Protein AF-A0ABD5SRU0-F1 (afdb_monomer_lite)

Organism: NCBI:txid1930624

pLDDT: mean 74.82, std 13.35, range [38.5, 92.94]

Radius of gyration: 19.27 Å; chains: 1; bounding box: 54×30×49 Å

Sequence (84 aa):
SIPHVRDRPILRHTVAPIGAFVTQTRRWVLPSDDLAFTVEREESDVTLVVDGRAVGTVSVDSRVAVSLAGTLSTLIVPDDRFGG

Secondary structure (DSSP, 8-state):
-------PPPPEEEE--SS-SSS--PPEEEESS-EEE----SSSPEEEEETTEEEEEE-TTPPEEE--------PPPP------

Structure (mmCIF, N/CA/C/O backbone):
data_AF-A0ABD5SRU0-F1
#
_entry.id   AF-A0ABD5SRU0-F1
#
loop_
_atom_site.group_PDB
_atom_site.id
_atom_site.type_symbol
_atom_site.label_atom_id
_atom_site.label_alt_id
_atom_site.label_comp_id
_atom_site.label_asym_id
_atom_site.label_entity_id
_atom_site.label_seq_id
_atom_site.pdbx_PDB_ins_code
_atom_site.Cartn_x
_atom_site.Cartn_y
_atom_site.Cartn_z
_atom_site.occupancy
_atom_site.B_iso_or_equiv
_atom_site.auth_seq_id
_atom_site.auth_comp_id
_atom_site.auth_asym_id
_atom_site.auth_atom_id
_atom_site.pdbx_PDB_model_num
ATOM 1 N N . SER A 1 1 ? 41.176 -7.346 -19.934 1.00 38.50 1 SER A N 1
ATOM 2 C CA . SER A 1 1 ? 39.886 -7.805 -19.388 1.00 38.50 1 SER A CA 1
ATOM 3 C C . SER A 1 1 ? 39.310 -6.754 -18.472 1.00 38.50 1 SER A C 1
ATOM 5 O O . SER A 1 1 ? 39.900 -6.483 -17.437 1.00 38.50 1 SER A O 1
ATOM 7 N N . ILE A 1 2 ? 38.201 -6.139 -18.877 1.00 42.94 2 ILE A N 1
ATOM 8 C CA . ILE A 1 2 ? 37.414 -5.215 -18.052 1.00 42.94 2 ILE A CA 1
ATOM 9 C C . ILE A 1 2 ? 36.383 -6.079 -17.311 1.00 42.94 2 ILE A C 1
ATOM 11 O O . ILE A 1 2 ? 35.722 -6.885 -17.971 1.00 42.94 2 ILE A O 1
ATOM 15 N N . PRO A 1 3 ? 36.253 -5.999 -15.977 1.00 42.09 3 PRO A N 1
ATOM 16 C CA . PRO A 1 3 ? 35.265 -6.796 -15.270 1.00 42.09 3 PRO A CA 1
ATOM 17 C C . PRO A 1 3 ? 33.866 -6.272 -15.604 1.00 42.09 3 PRO A C 1
ATOM 19 O O . PRO A 1 3 ? 33.557 -5.101 -15.399 1.00 42.09 3 PRO A O 1
ATOM 22 N N . HIS A 1 4 ? 33.024 -7.159 -16.132 1.00 52.25 4 HIS A N 1
ATOM 23 C CA . HIS A 1 4 ? 31.597 -6.935 -16.313 1.00 52.25 4 HIS A CA 1
ATOM 24 C C . HIS A 1 4 ? 30.958 -6.853 -14.920 1.00 52.25 4 HIS A C 1
ATOM 26 O O . HIS A 1 4 ? 30.593 -7.874 -14.331 1.00 52.25 4 HIS A O 1
ATOM 32 N N . VAL A 1 5 ? 30.889 -5.644 -14.353 1.00 55.78 5 VAL A N 1
ATOM 33 C CA . VAL A 1 5 ? 30.007 -5.358 -13.220 1.00 55.78 5 VAL A CA 1
ATOM 34 C C . VAL A 1 5 ? 28.610 -5.702 -13.711 1.00 55.78 5 VAL A C 1
ATOM 36 O O . VAL A 1 5 ? 28.070 -5.042 -14.592 1.00 55.78 5 VAL A O 1
ATOM 39 N N . ARG A 1 6 ? 28.057 -6.810 -13.213 1.00 50.97 6 ARG A N 1
ATOM 40 C CA . ARG A 1 6 ? 26.652 -7.136 -13.432 1.00 50.97 6 ARG A CA 1
ATOM 41 C C . ARG A 1 6 ? 25.859 -6.032 -12.752 1.00 50.97 6 ARG A C 1
ATOM 43 O O . ARG A 1 6 ? 25.737 -6.046 -11.529 1.00 50.97 6 ARG A O 1
ATOM 50 N N . ASP A 1 7 ? 25.369 -5.093 -13.547 1.00 60.88 7 ASP A N 1
ATOM 51 C CA . ASP A 1 7 ? 24.496 -4.008 -13.120 1.00 60.88 7 ASP A CA 1
ATOM 52 C C . ASP A 1 7 ? 23.141 -4.627 -12.742 1.00 60.88 7 ASP A C 1
ATOM 54 O O . ASP A 1 7 ? 22.191 -4.680 -13.525 1.00 60.88 7 ASP A O 1
ATOM 58 N N . ARG A 1 8 ? 23.082 -5.282 -11.575 1.00 61.09 8 ARG A N 1
ATOM 59 C CA . ARG A 1 8 ? 21.823 -5.824 -11.070 1.00 61.09 8 ARG A CA 1
ATOM 60 C C . ARG A 1 8 ? 21.004 -4.632 -10.586 1.00 61.09 8 ARG A C 1
ATOM 62 O O . ARG A 1 8 ? 21.499 -3.889 -9.738 1.00 61.09 8 ARG A O 1
ATOM 69 N N . PRO A 1 9 ? 19.769 -4.456 -11.076 1.00 65.88 9 PRO A N 1
ATOM 70 C CA . PRO A 1 9 ? 18.933 -3.351 -10.639 1.00 65.88 9 PRO A CA 1
ATOM 71 C C . PRO A 1 9 ? 18.739 -3.424 -9.122 1.00 65.88 9 PRO A C 1
ATOM 73 O O . PRO A 1 9 ? 18.337 -4.458 -8.581 1.00 65.88 9 PRO A O 1
ATOM 76 N N . ILE A 1 10 ? 19.052 -2.328 -8.430 1.00 70.88 10 ILE A N 1
ATOM 77 C CA . ILE A 1 10 ? 18.779 -2.190 -7.000 1.00 70.88 10 ILE A CA 1
ATOM 78 C C . ILE A 1 10 ? 17.312 -1.814 -6.806 1.00 70.88 10 ILE A C 1
ATOM 80 O O . ILE A 1 10 ? 16.851 -0.766 -7.247 1.00 70.88 10 ILE A O 1
ATOM 84 N N . LEU A 1 11 ? 16.568 -2.683 -6.131 1.00 76.38 11 LEU A N 1
ATOM 85 C CA . LEU A 1 11 ? 15.157 -2.458 -5.839 1.00 76.38 11 LEU A CA 1
ATOM 86 C C . LEU A 1 11 ? 15.017 -1.635 -4.557 1.00 76.38 11 LEU A C 1
ATOM 88 O O . LEU A 1 11 ? 15.713 -1.879 -3.566 1.00 76.38 11 LEU A O 1
ATOM 92 N N . ARG A 1 12 ? 14.155 -0.619 -4.589 1.00 78.31 12 ARG A N 1
ATOM 93 C CA . ARG A 1 12 ? 13.897 0.303 -3.477 1.00 78.31 12 ARG A CA 1
ATOM 94 C C . ARG A 1 12 ? 12.436 0.720 -3.484 1.00 78.31 12 ARG A C 1
ATOM 96 O O . A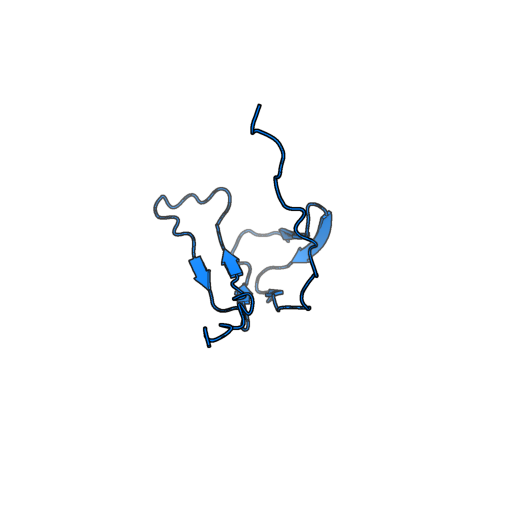RG A 1 12 ? 11.868 0.941 -4.551 1.00 78.31 12 ARG A O 1
ATOM 103 N N . HIS A 1 13 ? 11.869 0.906 -2.298 1.00 78.81 13 HIS A N 1
ATOM 104 C CA . HIS A 1 13 ? 10.557 1.521 -2.142 1.00 78.81 13 HIS A CA 1
ATOM 105 C C . HIS A 1 13 ? 10.710 2.996 -1.801 1.00 78.81 13 HIS A C 1
ATOM 107 O O . HIS A 1 13 ? 11.629 3.398 -1.087 1.00 78.81 13 HIS A O 1
ATOM 113 N N . THR A 1 14 ? 9.800 3.810 -2.319 1.00 84.06 14 THR A N 1
ATOM 114 C CA . THR A 1 14 ? 9.722 5.230 -2.001 1.00 84.06 14 THR A CA 1
ATOM 115 C C . THR A 1 14 ? 8.366 5.528 -1.399 1.00 84.06 14 THR A C 1
ATOM 117 O O . THR A 1 14 ? 7.348 5.172 -1.984 1.00 84.06 14 THR A O 1
ATOM 120 N N . VAL A 1 15 ? 8.361 6.238 -0.277 1.00 82.25 15 VAL A N 1
ATOM 121 C CA . VAL A 1 15 ? 7.135 6.661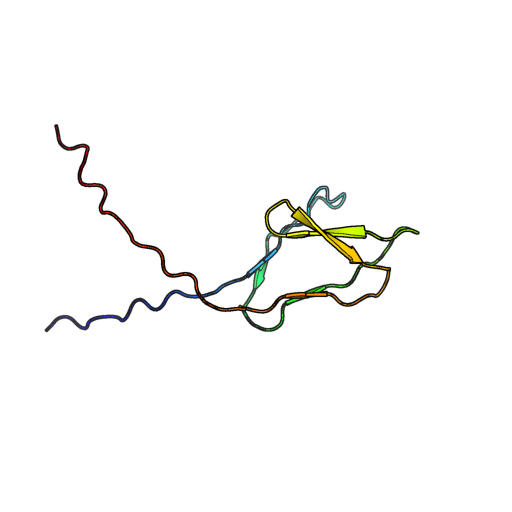 0.400 1.00 82.25 15 VAL A CA 1
ATOM 122 C C . VAL A 1 15 ? 7.121 8.180 0.497 1.00 82.25 15 VAL A C 1
ATOM 124 O O . VAL A 1 15 ? 8.112 8.798 0.901 1.00 82.25 15 VAL A O 1
ATOM 127 N N . ALA A 1 16 ? 6.001 8.779 0.100 1.00 82.25 16 ALA A N 1
ATOM 128 C CA . ALA A 1 16 ? 5.748 10.205 0.225 1.00 82.25 16 ALA A CA 1
ATOM 129 C C . ALA A 1 16 ? 4.295 10.420 0.677 1.00 82.25 16 ALA A C 1
ATOM 131 O O . ALA A 1 16 ? 3.385 9.869 0.058 1.00 82.25 16 ALA A O 1
ATOM 132 N N . PRO A 1 17 ? 4.060 11.201 1.738 1.00 77.69 17 PRO A N 1
ATOM 133 C CA . PRO A 1 17 ? 2.709 11.546 2.152 1.00 77.69 17 PRO A CA 1
ATOM 134 C C . PRO A 1 17 ? 2.082 12.560 1.184 1.00 77.69 17 PRO A C 1
ATOM 136 O O . PRO A 1 17 ? 2.758 13.462 0.685 1.00 77.69 17 PRO A O 1
ATOM 139 N N . ILE A 1 18 ? 0.777 12.430 0.946 1.00 75.88 18 ILE A N 1
ATOM 140 C CA . ILE A 1 18 ? -0.016 13.354 0.124 1.00 75.88 18 ILE A CA 1
ATOM 141 C C . ILE A 1 18 ? -0.831 14.244 1.066 1.00 75.88 18 ILE A C 1
ATOM 143 O O . ILE A 1 18 ? -1.501 13.735 1.957 1.00 75.88 18 ILE A O 1
ATOM 147 N N . GLY A 1 19 ? -0.770 15.569 0.888 1.00 64.62 19 GLY A N 1
ATOM 148 C CA . GLY A 1 19 ? -1.585 16.510 1.671 1.00 64.62 19 GLY A CA 1
ATOM 149 C C . GLY A 1 19 ? -1.254 16.562 3.168 1.00 64.62 19 GLY A C 1
ATOM 150 O O . GLY A 1 19 ? -2.135 16.813 3.982 1.00 64.62 19 GLY A O 1
ATOM 151 N N . ALA A 1 20 ? 0.000 16.306 3.553 1.00 61.59 20 ALA A N 1
ATOM 152 C CA . ALA A 1 20 ? 0.397 16.341 4.957 1.00 61.59 20 ALA A CA 1
ATOM 153 C C . ALA A 1 20 ? 0.261 17.752 5.552 1.00 61.59 20 ALA A C 1
ATOM 155 O O . ALA A 1 20 ? 0.830 18.712 5.035 1.00 61.59 20 ALA A O 1
ATOM 156 N N . PHE A 1 21 ? -0.414 17.855 6.696 1.00 62.38 21 PHE A N 1
ATOM 157 C CA . PHE A 1 21 ? -0.507 19.098 7.470 1.00 62.38 21 PHE A CA 1
ATOM 158 C C . PHE A 1 21 ? 0.789 19.436 8.230 1.00 62.38 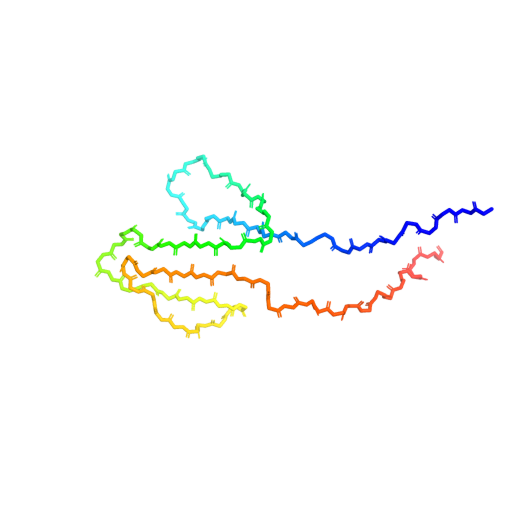21 PHE A C 1
ATOM 160 O O . PHE A 1 21 ? 0.976 20.568 8.668 1.00 62.38 21 PHE A O 1
ATOM 167 N N . VAL A 1 22 ? 1.707 18.472 8.373 1.00 60.09 22 VAL A N 1
ATOM 168 C CA . VAL A 1 22 ? 3.004 18.668 9.034 1.00 60.09 22 VAL A CA 1
ATOM 169 C C . VAL A 1 22 ? 4.053 19.046 7.986 1.00 60.09 22 VAL A C 1
ATOM 171 O O . VAL A 1 22 ? 4.337 18.282 7.067 1.00 60.09 22 VAL A O 1
ATOM 174 N N . THR A 1 23 ? 4.658 20.223 8.132 1.00 51.91 23 THR A N 1
ATOM 175 C CA . THR A 1 23 ? 5.586 20.839 7.161 1.00 51.91 23 THR A CA 1
ATOM 176 C C . THR A 1 23 ? 6.952 20.149 7.035 1.00 51.91 23 THR A C 1
ATOM 178 O O . THR A 1 23 ? 7.717 20.475 6.131 1.00 51.91 23 THR A O 1
ATOM 181 N N . GLN A 1 24 ? 7.272 19.168 7.886 1.00 53.78 24 GLN A N 1
ATOM 182 C CA . GLN A 1 24 ? 8.475 18.332 7.772 1.00 53.78 24 GLN A CA 1
ATOM 183 C C . GLN A 1 24 ? 8.161 16.986 7.106 1.00 53.78 24 GLN A C 1
ATOM 185 O O . GLN A 1 24 ? 8.261 15.922 7.716 1.00 53.78 24 GLN A O 1
ATOM 190 N N . THR A 1 25 ? 7.797 17.015 5.829 1.00 56.44 25 THR A N 1
ATOM 191 C CA . THR A 1 25 ? 7.557 15.806 5.036 1.00 56.44 25 THR A CA 1
ATOM 192 C C . THR A 1 25 ? 8.854 15.297 4.419 1.00 56.44 25 THR A C 1
ATOM 194 O O . THR A 1 25 ? 9.357 15.817 3.425 1.00 56.44 25 THR A O 1
ATOM 197 N N . ARG A 1 26 ? 9.438 14.261 5.029 1.00 63.50 26 ARG A N 1
ATOM 198 C CA . ARG A 1 26 ? 10.599 13.564 4.462 1.00 63.50 26 ARG A CA 1
ATOM 199 C C . ARG A 1 26 ? 10.117 12.478 3.499 1.00 63.50 26 ARG A C 1
ATOM 201 O O . ARG A 1 26 ? 9.284 11.657 3.861 1.00 63.50 26 ARG A O 1
ATOM 208 N N . ARG A 1 27 ? 10.666 12.461 2.281 1.00 71.38 27 ARG A N 1
ATOM 209 C CA . ARG A 1 27 ? 10.571 11.313 1.369 1.00 71.38 27 ARG A CA 1
ATOM 210 C C . ARG A 1 27 ? 11.488 10.220 1.902 1.00 71.38 27 ARG A C 1
ATOM 212 O O . ARG A 1 27 ? 12.686 10.461 2.057 1.00 71.38 27 ARG A O 1
ATOM 219 N N . TRP A 1 28 ? 10.948 9.038 2.168 1.00 77.81 28 TRP A N 1
ATOM 220 C CA . TRP A 1 28 ? 11.749 7.910 2.642 1.00 77.81 28 TRP A CA 1
ATOM 221 C C . TRP A 1 28 ? 12.061 6.961 1.489 1.00 77.81 28 TRP A C 1
ATOM 223 O O . TRP A 1 28 ? 11.163 6.579 0.739 1.00 77.81 28 TRP A O 1
ATOM 233 N N . VAL A 1 29 ? 13.338 6.590 1.360 1.00 78.19 29 VAL A N 1
ATOM 234 C CA . VAL A 1 29 ? 13.790 5.482 0.512 1.00 78.19 29 VAL A CA 1
ATOM 235 C C . VAL A 1 29 ? 14.072 4.310 1.438 1.00 78.19 29 VAL A C 1
ATOM 237 O O . VAL A 1 29 ? 14.979 4.381 2.266 1.00 78.19 29 VAL A O 1
ATOM 240 N N . LEU A 1 30 ? 13.268 3.262 1.323 1.00 78.94 30 LEU A N 1
ATOM 241 C CA . LEU A 1 30 ? 13.324 2.094 2.195 1.00 78.94 30 LEU A CA 1
ATOM 242 C C . LEU A 1 30 ? 13.890 0.890 1.426 1.00 78.94 30 LEU A C 1
ATOM 244 O O . LEU A 1 30 ? 13.764 0.830 0.192 1.00 78.94 30 LEU A O 1
ATOM 248 N N . PRO A 1 31 ? 14.525 -0.068 2.128 1.00 76.81 31 PRO A N 1
ATOM 249 C CA . PRO A 1 31 ? 14.794 -1.387 1.570 1.00 76.81 31 PRO A CA 1
ATOM 250 C C . PRO A 1 31 ? 13.525 -1.987 0.952 1.00 76.81 31 PRO A C 1
ATOM 252 O O . PRO A 1 31 ? 12.405 -1.644 1.331 1.00 76.81 31 PRO A O 1
ATOM 255 N N . SER A 1 32 ? 13.695 -2.875 -0.025 1.00 74.00 32 SER A N 1
ATOM 256 C CA . SER A 1 32 ? 12.575 -3.551 -0.691 1.00 74.00 32 SER A CA 1
ATOM 257 C C . SER A 1 32 ? 11.820 -4.532 0.213 1.00 74.00 32 SER A C 1
ATOM 259 O O . SER A 1 32 ? 10.812 -5.090 -0.210 1.00 74.00 32 SER A O 1
ATOM 261 N N . ASP A 1 33 ? 12.308 -4.755 1.429 1.00 72.06 33 ASP A N 1
ATOM 262 C CA . ASP A 1 33 ? 11.793 -5.772 2.331 1.00 72.06 33 ASP A CA 1
ATOM 263 C C . ASP A 1 33 ? 10.690 -5.179 3.226 1.00 72.06 33 ASP A C 1
ATOM 265 O O . ASP A 1 33 ? 10.870 -4.126 3.839 1.00 72.06 33 ASP A O 1
ATOM 269 N N . ASP A 1 34 ? 9.543 -5.863 3.258 1.00 67.81 34 ASP A N 1
ATOM 270 C CA . ASP A 1 34 ? 8.444 -5.736 4.224 1.00 67.81 34 ASP A CA 1
ATOM 271 C C . ASP A 1 34 ? 7.987 -4.311 4.586 1.00 67.81 34 ASP A C 1
ATOM 273 O O . ASP A 1 34 ? 7.848 -3.952 5.760 1.00 67.81 34 ASP A O 1
ATOM 277 N N . LEU A 1 35 ? 7.662 -3.497 3.574 1.00 81.75 35 LEU A N 1
ATOM 278 C CA . LEU A 1 35 ? 6.980 -2.226 3.812 1.00 81.75 35 LEU A CA 1
ATOM 279 C C . LEU A 1 35 ? 5.547 -2.497 4.287 1.00 81.75 35 LEU A C 1
ATOM 281 O O . LEU A 1 35 ? 4.730 -3.035 3.545 1.00 81.75 35 LEU A O 1
ATOM 285 N N . ALA A 1 36 ? 5.220 -2.084 5.508 1.00 81.00 36 ALA A N 1
ATOM 286 C CA . ALA A 1 36 ? 3.867 -2.162 6.042 1.00 81.00 36 ALA A CA 1
ATOM 287 C C . ALA A 1 36 ? 3.406 -0.805 6.572 1.00 81.00 36 ALA A C 1
ATOM 289 O O . ALA A 1 36 ? 4.202 -0.050 7.132 1.00 81.00 36 ALA A O 1
ATOM 290 N N . PHE A 1 37 ? 2.116 -0.521 6.424 1.00 83.31 37 PHE A N 1
ATOM 291 C CA . PHE A 1 37 ? 1.484 0.661 6.998 1.00 83.31 37 PHE A CA 1
ATOM 292 C C . PHE A 1 37 ? 0.104 0.324 7.567 1.00 83.31 37 PHE A C 1
ATOM 294 O O . PHE A 1 37 ? -0.536 -0.652 7.169 1.00 83.31 37 PHE A O 1
ATOM 301 N N . THR A 1 38 ? -0.326 1.138 8.521 1.00 81.81 38 THR A N 1
ATOM 302 C CA . THR A 1 38 ? -1.649 1.117 9.149 1.00 81.81 38 THR A CA 1
ATOM 303 C C . THR A 1 38 ? -2.302 2.480 8.964 1.00 81.81 38 THR A C 1
ATOM 305 O O . THR A 1 38 ? -1.627 3.479 8.698 1.00 81.81 38 THR A O 1
ATOM 308 N N . VAL A 1 39 ? -3.626 2.518 9.069 1.00 81.38 39 VAL A N 1
ATOM 309 C CA . VAL A 1 39 ? -4.403 3.758 9.025 1.00 81.38 39 VAL A CA 1
ATOM 310 C C . VAL A 1 39 ? -4.697 4.184 10.457 1.00 81.38 39 VAL A C 1
ATOM 312 O O . VAL A 1 39 ? -5.423 3.488 11.163 1.00 81.38 39 VAL A O 1
ATOM 315 N N . GLU A 1 40 ? -4.146 5.327 10.869 1.00 71.44 40 GLU A N 1
ATOM 316 C CA . GLU A 1 40 ? -4.443 5.962 12.156 1.00 71.44 40 GLU A CA 1
ATOM 317 C C . GLU A 1 40 ? -5.259 7.250 11.908 1.00 71.44 40 GLU A C 1
ATOM 319 O O . GLU A 1 40 ? -4.695 8.242 11.451 1.00 71.44 40 GLU A O 1
ATOM 324 N N . ARG A 1 41 ? -6.573 7.228 12.220 1.00 69.88 41 ARG A N 1
ATOM 325 C CA . ARG A 1 41 ? -7.600 8.307 12.058 1.00 69.88 41 ARG A CA 1
ATOM 326 C C . ARG A 1 41 ? -7.974 8.678 10.608 1.00 69.88 41 ARG A C 1
ATOM 328 O O . ARG A 1 41 ? -7.127 8.674 9.730 1.00 69.88 41 ARG A O 1
ATOM 335 N N . GLU A 1 42 ? -9.217 9.019 10.250 1.00 54.53 42 GLU A N 1
ATOM 336 C CA . GLU A 1 42 ? -10.423 9.559 10.921 1.00 54.53 42 GLU A CA 1
ATOM 337 C C . GLU A 1 42 ? -11.657 8.714 10.543 1.00 54.53 42 GLU A C 1
ATOM 339 O O . GLU A 1 42 ? -11.851 8.517 9.351 1.00 54.53 42 GLU A O 1
ATOM 344 N N . GLU A 1 43 ? -12.447 8.249 11.528 1.00 61.41 43 GLU A N 1
ATOM 345 C CA . GLU A 1 43 ? -13.847 7.726 11.518 1.00 61.41 43 GLU A CA 1
ATOM 346 C C . GLU A 1 43 ? -14.416 6.951 10.299 1.00 61.41 43 GLU A C 1
ATOM 348 O O . GLU A 1 43 ? -15.610 6.653 10.253 1.00 61.41 43 GLU A O 1
ATOM 353 N N . SER A 1 44 ? -13.625 6.603 9.292 1.00 68.06 44 SER A N 1
ATOM 354 C CA . SER A 1 44 ? -14.097 6.118 7.998 1.00 68.06 44 SER A CA 1
ATOM 355 C C . SER A 1 44 ? -13.014 5.327 7.276 1.00 68.06 44 SER A C 1
ATOM 357 O O . SER A 1 44 ? -11.818 5.589 7.406 1.00 68.06 44 SER A O 1
ATOM 359 N N . ASP A 1 45 ? -13.457 4.352 6.490 1.00 80.44 45 ASP A N 1
ATOM 360 C CA . ASP A 1 45 ? -12.573 3.562 5.645 1.00 80.44 45 ASP A CA 1
ATOM 361 C C . ASP A 1 45 ? -11.869 4.443 4.601 1.00 80.44 45 ASP A C 1
ATOM 363 O O . ASP A 1 45 ? -12.473 5.339 4.002 1.00 80.44 45 ASP A O 1
ATOM 367 N N . VAL A 1 46 ? -10.598 4.146 4.317 1.00 85.00 46 VAL A N 1
ATOM 368 C CA . VAL A 1 46 ? -9.835 4.817 3.252 1.00 85.00 46 VAL A CA 1
ATOM 369 C C . VAL A 1 46 ? -9.776 3.949 2.001 1.00 85.00 46 VAL A C 1
ATOM 371 O O . VAL A 1 46 ? -9.740 2.725 2.078 1.00 85.00 46 VAL A O 1
ATOM 374 N N . THR A 1 47 ? -9.745 4.564 0.818 1.00 89.38 47 THR A N 1
ATOM 375 C CA . THR A 1 47 ? -9.614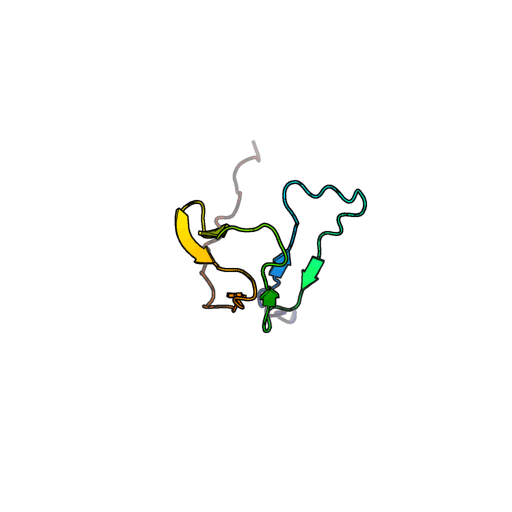 3.817 -0.445 1.00 89.38 47 THR A CA 1
ATOM 376 C C . THR A 1 47 ? -8.146 3.536 -0.755 1.00 89.38 47 THR A C 1
ATOM 378 O O . THR A 1 47 ? -7.341 4.461 -0.850 1.00 89.38 47 THR A O 1
ATOM 381 N N . LEU A 1 48 ? -7.801 2.268 -0.982 1.00 89.62 48 LEU A N 1
ATOM 382 C CA . LEU A 1 48 ? -6.508 1.866 -1.525 1.00 89.62 48 LEU A CA 1
ATOM 383 C C . LEU A 1 48 ? -6.546 1.962 -3.052 1.00 89.62 48 LEU A C 1
ATOM 385 O O . LEU A 1 48 ? -7.391 1.347 -3.708 1.00 89.62 48 LEU A O 1
ATOM 389 N N . VAL A 1 49 ? -5.610 2.720 -3.617 1.00 90.50 49 VAL A N 1
ATOM 390 C CA . VAL A 1 49 ? -5.468 2.925 -5.061 1.00 90.50 49 VAL A CA 1
ATOM 391 C C . VAL A 1 49 ? -4.091 2.435 -5.500 1.00 90.50 49 VAL A C 1
ATOM 393 O O . VAL A 1 49 ? -3.082 2.854 -4.937 1.00 90.50 49 VAL A O 1
ATOM 396 N N . VAL A 1 50 ? -4.047 1.571 -6.514 1.00 90.12 50 VAL A N 1
ATOM 397 C CA . VAL A 1 50 ? -2.816 1.047 -7.128 1.00 90.12 50 VAL A CA 1
ATOM 398 C C . VAL A 1 50 ? -2.847 1.388 -8.611 1.00 90.12 50 VAL A C 1
ATOM 400 O O . VAL A 1 50 ? -3.857 1.151 -9.272 1.00 90.12 50 VAL A O 1
ATOM 403 N N . ASP A 1 51 ? -1.779 2.000 -9.123 1.00 89.44 51 ASP A N 1
ATOM 404 C CA . ASP A 1 51 ? -1.670 2.448 -10.521 1.00 89.44 51 ASP A CA 1
ATOM 405 C C . ASP A 1 51 ? -2.878 3.281 -10.997 1.00 89.44 51 ASP A C 1
ATOM 407 O O . ASP A 1 51 ? -3.366 3.153 -12.118 1.00 89.44 51 ASP A O 1
ATOM 411 N N . GLY A 1 52 ? -3.404 4.130 -10.106 1.00 89.69 52 GLY A N 1
ATOM 412 C CA . GLY A 1 52 ? -4.565 4.986 -10.377 1.00 89.69 52 GLY A CA 1
ATOM 413 C C . GLY A 1 52 ? -5.923 4.277 -10.317 1.00 89.69 52 GLY A C 1
ATOM 414 O O . GLY A 1 52 ? -6.951 4.922 -10.514 1.00 89.69 52 GLY A O 1
ATOM 415 N N . ARG A 1 53 ? -5.963 2.978 -10.005 1.00 91.06 53 ARG A N 1
ATOM 416 C CA . ARG A 1 53 ? -7.198 2.198 -9.875 1.00 91.06 53 ARG A CA 1
ATOM 417 C C . ARG A 1 53 ? -7.514 1.886 -8.416 1.00 91.06 53 ARG A C 1
ATOM 419 O O . ARG A 1 53 ? -6.670 1.361 -7.697 1.00 91.06 53 ARG A O 1
ATOM 426 N N . ALA A 1 54 ? -8.747 2.154 -7.988 1.00 91.50 54 ALA A N 1
ATOM 427 C CA . ALA A 1 54 ? -9.231 1.714 -6.681 1.00 91.50 54 ALA A CA 1
ATOM 428 C C . ALA A 1 54 ? -9.279 0.178 -6.625 1.00 91.50 54 ALA A C 1
ATOM 430 O O . ALA A 1 54 ? -9.911 -0.457 -7.474 1.00 91.50 54 ALA A O 1
ATOM 431 N N . VAL A 1 55 ? -8.597 -0.404 -5.640 1.00 92.94 55 VAL A N 1
ATOM 432 C CA . VAL A 1 55 ? -8.509 -1.861 -5.447 1.00 92.94 55 VAL A CA 1
ATOM 433 C C . VAL A 1 55 ? -9.264 -2.344 -4.209 1.00 92.94 55 VAL A C 1
ATOM 435 O O . VAL A 1 55 ? -9.571 -3.528 -4.121 1.00 92.94 55 VAL A O 1
ATOM 438 N N . GLY A 1 56 ? -9.604 -1.448 -3.279 1.00 90.56 56 GLY A N 1
ATOM 439 C CA . GLY A 1 56 ? -10.409 -1.783 -2.106 1.00 90.56 56 GLY A CA 1
ATOM 440 C C . GLY A 1 56 ? -10.454 -0.668 -1.068 1.00 90.56 56 GLY A C 1
ATOM 441 O O . GLY A 1 56 ? -9.898 0.412 -1.276 1.00 90.56 56 GLY A O 1
ATOM 442 N N . THR A 1 57 ? -11.112 -0.951 0.052 1.00 89.00 57 THR A N 1
ATOM 443 C CA . THR A 1 57 ? -11.122 -0.105 1.247 1.00 89.00 57 THR A CA 1
ATOM 444 C C . THR A 1 57 ? -10.238 -0.704 2.340 1.00 89.00 57 THR A C 1
ATOM 446 O O . THR A 1 57 ? -10.086 -1.922 2.437 1.00 89.00 57 THR A O 1
ATOM 449 N N . VAL A 1 58 ? -9.618 0.156 3.143 1.00 88.12 58 VAL A N 1
ATOM 450 C CA . VAL A 1 58 ? -8.775 -0.206 4.285 1.00 88.12 58 VAL A CA 1
ATOM 451 C C . VAL A 1 58 ? -9.380 0.448 5.517 1.00 88.12 58 VAL A C 1
ATOM 453 O O . VAL A 1 58 ? -9.464 1.674 5.595 1.00 88.12 58 VAL A O 1
ATOM 456 N N . SER A 1 59 ? -9.817 -0.378 6.461 1.00 86.19 59 SER A N 1
ATOM 457 C CA . SER A 1 59 ? -10.348 0.092 7.737 1.00 86.19 59 SER A CA 1
ATOM 458 C C . SER A 1 59 ? -9.232 0.526 8.685 1.00 86.19 59 SER A C 1
ATOM 460 O O . SER A 1 59 ? -8.062 0.174 8.506 1.00 86.19 59 SER A O 1
ATOM 462 N N . VAL A 1 60 ? -9.609 1.279 9.717 1.00 84.75 60 VAL A N 1
ATOM 463 C CA . VAL A 1 60 ? -8.711 1.680 10.810 1.00 84.75 60 VAL A CA 1
ATOM 464 C C . VAL A 1 60 ? -8.015 0.450 11.400 1.00 84.75 60 VAL A C 1
ATOM 466 O O . VAL A 1 60 ? -8.607 -0.627 11.480 1.00 84.75 60 VAL A O 1
ATOM 469 N N . ASP A 1 61 ? -6.735 0.603 11.741 1.00 82.44 61 ASP A N 1
ATOM 470 C CA . ASP A 1 61 ? -5.847 -0.449 12.267 1.00 82.44 61 ASP A CA 1
ATOM 471 C C . ASP A 1 61 ? -5.585 -1.641 11.327 1.00 82.44 61 ASP A C 1
ATOM 473 O O . ASP A 1 61 ? -4.753 -2.503 11.629 1.00 82.44 61 ASP A O 1
ATOM 477 N N . SER A 1 62 ? -6.219 -1.691 10.150 1.00 84.75 62 SER A N 1
ATOM 478 C CA . SER A 1 62 ? -5.935 -2.724 9.161 1.00 84.75 62 SER A CA 1
ATOM 479 C C . SER A 1 62 ? -4.523 -2.544 8.613 1.00 84.75 62 SER A C 1
ATOM 481 O O . SER A 1 62 ? -4.140 -1.482 8.115 1.00 84.75 62 SER A O 1
ATOM 483 N N . ARG A 1 63 ? -3.739 -3.620 8.683 1.00 85.75 63 ARG A N 1
ATOM 484 C CA . ARG A 1 63 ? -2.366 -3.640 8.188 1.00 85.75 63 ARG A CA 1
ATOM 485 C C . ARG A 1 63 ? -2.355 -3.890 6.687 1.00 85.75 63 ARG A C 1
ATOM 487 O O . ARG A 1 63 ? -2.814 -4.932 6.225 1.00 85.75 63 ARG A O 1
ATOM 494 N N . VAL A 1 64 ? -1.749 -2.976 5.941 1.00 87.44 64 VAL A N 1
ATOM 495 C CA . VAL A 1 64 ? -1.458 -3.155 4.517 1.00 87.44 64 VAL A CA 1
ATOM 496 C C . VAL A 1 64 ? 0.024 -3.467 4.361 1.00 87.44 64 VAL A C 1
ATOM 498 O O . VAL A 1 64 ? 0.874 -2.722 4.847 1.00 87.44 64 VAL A O 1
ATOM 501 N N . ALA A 1 65 ? 0.331 -4.581 3.699 1.00 88.38 65 ALA A N 1
ATOM 502 C CA . ALA A 1 65 ? 1.693 -4.991 3.381 1.00 88.38 65 ALA A CA 1
ATOM 503 C C . ALA A 1 65 ? 1.979 -4.767 1.892 1.00 88.38 65 ALA A C 1
ATOM 505 O O . ALA A 1 65 ? 1.170 -5.122 1.034 1.00 88.38 65 ALA A O 1
ATOM 506 N N . VAL A 1 66 ? 3.143 -4.199 1.597 1.00 85.88 66 VAL A N 1
ATOM 507 C CA . VAL A 1 66 ? 3.668 -3.982 0.252 1.00 85.88 66 VAL A CA 1
ATOM 508 C C . VAL A 1 66 ? 4.963 -4.769 0.134 1.00 85.88 66 VAL A C 1
ATOM 510 O O . VAL A 1 66 ? 5.934 -4.517 0.849 1.00 85.88 66 VAL A O 1
ATOM 513 N N . SER A 1 67 ? 4.968 -5.725 -0.784 1.00 83.50 67 SER A N 1
ATOM 514 C CA . SER A 1 67 ? 6.121 -6.561 -1.083 1.00 83.50 67 SER A CA 1
ATOM 515 C C . SER A 1 67 ? 6.433 -6.525 -2.571 1.00 83.50 67 SER A C 1
ATOM 517 O O . SER A 1 67 ? 5.584 -6.224 -3.415 1.00 83.50 67 SER A O 1
ATOM 519 N N . LEU A 1 68 ? 7.682 -6.840 -2.900 1.00 84.31 68 LEU A N 1
ATOM 520 C CA . LEU A 1 68 ? 8.080 -7.006 -4.283 1.00 84.31 68 LEU A CA 1
ATOM 521 C C . LEU A 1 68 ? 7.412 -8.263 -4.863 1.00 84.31 68 LEU A C 1
ATOM 523 O O . LEU A 1 68 ? 7.774 -9.382 -4.509 1.00 84.31 68 LEU A O 1
ATOM 527 N N . ALA A 1 69 ? 6.478 -8.081 -5.795 1.00 85.00 69 ALA A N 1
ATOM 528 C CA . ALA A 1 69 ? 5.838 -9.199 -6.493 1.00 85.00 69 ALA A CA 1
ATOM 529 C C . ALA A 1 69 ? 6.747 -9.838 -7.562 1.00 85.00 69 ALA A C 1
ATOM 531 O O . ALA A 1 69 ? 6.595 -11.006 -7.910 1.00 85.00 69 ALA A O 1
ATOM 532 N N . GLY A 1 70 ? 7.692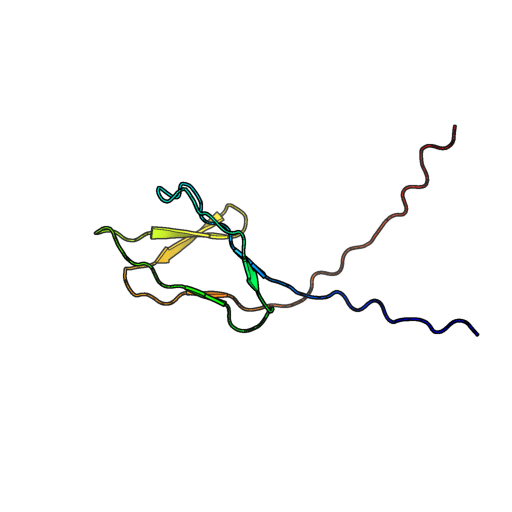 -9.066 -8.097 1.00 81.38 70 GLY A N 1
ATOM 533 C CA . GLY A 1 70 ? 8.614 -9.490 -9.142 1.00 81.38 70 GLY A CA 1
ATOM 534 C C . GLY A 1 70 ? 9.293 -8.295 -9.801 1.00 81.38 70 GLY A C 1
ATOM 535 O O . GLY A 1 70 ? 9.176 -7.159 -9.347 1.00 81.38 70 GLY A O 1
ATOM 536 N N . THR A 1 71 ? 10.007 -8.555 -10.891 1.00 81.31 71 THR A N 1
ATOM 537 C CA . THR A 1 71 ? 10.655 -7.522 -11.705 1.00 81.31 71 THR A CA 1
ATOM 538 C C . THR A 1 71 ? 10.016 -7.477 -13.082 1.00 81.31 71 THR A C 1
ATOM 540 O O . THR A 1 71 ? 9.877 -8.519 -13.723 1.00 81.31 71 THR A O 1
ATOM 543 N N . LEU A 1 72 ? 9.688 -6.281 -13.564 1.00 81.75 72 LEU A N 1
ATOM 544 C CA . LEU A 1 72 ? 9.310 -6.076 -14.957 1.00 81.75 72 LEU A CA 1
ATOM 545 C C . LEU A 1 72 ? 10.569 -5.829 -15.798 1.00 81.75 72 LEU A C 1
ATOM 547 O O . LEU A 1 72 ? 11.362 -4.944 -15.480 1.00 81.75 72 LEU A O 1
ATOM 551 N N . SER A 1 73 ? 10.759 -6.602 -16.868 1.00 81.56 73 SER A N 1
ATOM 552 C CA . SER A 1 73 ? 11.849 -6.372 -17.819 1.00 81.56 73 SER A CA 1
ATOM 553 C C . SER A 1 73 ? 11.493 -5.229 -18.763 1.00 81.56 73 SER A C 1
ATOM 555 O O . SER A 1 73 ? 10.497 -5.298 -19.480 1.00 81.56 73 SER A O 1
ATOM 557 N N . THR A 1 74 ? 12.325 -4.196 -18.789 1.00 82.12 74 THR A N 1
ATOM 558 C CA . THR A 1 74 ? 12.222 -3.087 -19.738 1.00 82.12 74 THR A CA 1
ATOM 559 C C . THR A 1 74 ? 13.294 -3.218 -20.813 1.00 82.12 74 THR A C 1
ATOM 561 O O . THR A 1 74 ? 14.454 -3.512 -20.527 1.00 82.12 74 THR A O 1
ATOM 564 N N . LEU A 1 75 ? 12.902 -3.008 -22.071 1.00 87.25 75 LEU A N 1
ATOM 565 C CA . LEU A 1 75 ? 13.846 -2.862 -23.173 1.00 87.25 75 LEU A CA 1
ATOM 566 C C . LEU A 1 75 ? 14.275 -1.394 -23.240 1.00 87.25 75 LEU A C 1
ATOM 568 O O . LEU A 1 75 ? 13.428 -0.514 -23.387 1.00 87.25 75 LEU A O 1
ATOM 572 N N . ILE A 1 76 ? 15.578 -1.136 -23.142 1.00 84.00 76 ILE A N 1
ATOM 573 C CA . ILE A 1 76 ? 16.141 0.192 -23.395 1.00 84.00 76 ILE A CA 1
ATOM 574 C C . ILE A 1 76 ? 16.457 0.271 -24.885 1.00 84.00 76 ILE A C 1
ATOM 576 O O . ILE A 1 76 ? 17.282 -0.493 -25.385 1.00 84.00 76 ILE A O 1
ATOM 580 N N . VAL A 1 77 ? 15.795 1.185 -25.587 1.00 84.62 77 VAL A N 1
ATOM 581 C CA . VAL A 1 77 ? 16.200 1.579 -26.938 1.00 84.62 77 VAL A CA 1
ATOM 582 C C . VAL A 1 77 ? 17.212 2.712 -26.766 1.00 84.62 77 VAL A C 1
ATOM 584 O O . VAL A 1 77 ? 16.881 3.684 -26.081 1.00 84.62 77 VAL A O 1
ATOM 587 N N . PRO A 1 78 ? 18.445 2.584 -27.287 1.00 78.75 78 PRO A N 1
ATOM 588 C CA . PRO A 1 78 ? 19.401 3.683 -27.275 1.00 78.75 78 PRO A CA 1
ATOM 589 C C . PRO A 1 78 ? 18.788 4.933 -27.918 1.00 78.75 78 PRO A C 1
ATOM 591 O O . PRO A 1 78 ? 17.975 4.835 -28.834 1.00 78.75 78 PRO A O 1
ATOM 594 N N . ASP A 1 79 ? 19.136 6.109 -27.400 1.00 72.69 79 ASP A N 1
A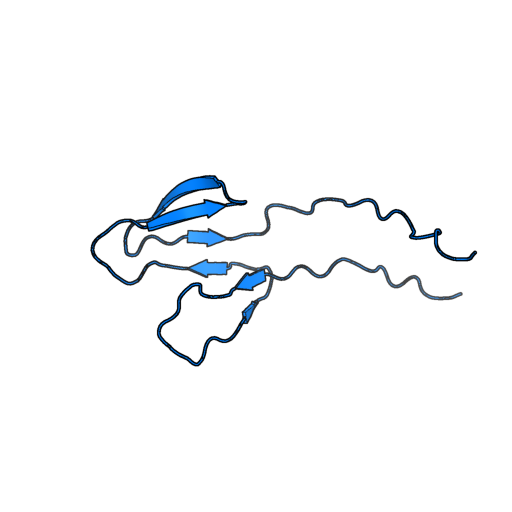TOM 595 C CA . ASP A 1 79 ? 18.733 7.374 -28.009 1.00 72.69 79 ASP A CA 1
ATOM 596 C C . ASP A 1 79 ? 19.799 7.791 -29.029 1.00 72.69 79 ASP A C 1
ATOM 598 O O . ASP A 1 79 ? 20.690 8.591 -28.749 1.00 72.69 79 ASP A O 1
ATOM 602 N N . ASP A 1 80 ? 19.784 7.163 -30.204 1.00 71.62 80 ASP A N 1
ATOM 603 C CA . ASP A 1 80 ? 20.691 7.453 -31.321 1.00 71.62 80 ASP A CA 1
ATOM 604 C C . ASP A 1 80 ? 20.120 8.480 -32.316 1.00 71.62 80 ASP A C 1
ATOM 606 O O . ASP A 1 80 ? 20.557 8.586 -33.464 1.00 71.62 80 ASP A O 1
ATOM 610 N N . ARG A 1 81 ? 19.197 9.337 -31.867 1.00 68.19 81 ARG A N 1
ATOM 611 C CA . ARG A 1 81 ? 18.799 10.537 -32.610 1.00 68.19 81 ARG A CA 1
ATOM 612 C C . ARG A 1 81 ? 18.919 11.775 -31.744 1.00 68.19 81 ARG A C 1
ATOM 614 O O . ARG A 1 81 ? 17.989 12.085 -31.035 1.00 68.19 81 ARG A O 1
ATOM 621 N N . PHE A 1 82 ? 20.024 12.501 -31.892 1.00 60.03 82 PHE A N 1
ATOM 622 C CA . PHE A 1 82 ? 20.072 13.946 -32.190 1.00 60.03 82 PHE A CA 1
ATOM 623 C C . PHE A 1 82 ? 21.542 14.347 -32.422 1.00 60.03 82 PHE A C 1
ATOM 625 O O . PHE A 1 82 ? 22.117 15.163 -31.711 1.00 60.03 82 PHE A O 1
ATOM 632 N N . GLY A 1 83 ? 22.173 13.724 -33.418 1.00 55.59 83 GLY A N 1
ATOM 633 C CA . GLY A 1 83 ? 23.429 14.190 -34.006 1.00 55.59 83 GLY A CA 1
ATOM 634 C C . GLY A 1 83 ? 23.169 14.535 -35.466 1.00 55.59 83 GLY A C 1
ATOM 635 O O . GLY A 1 83 ? 23.366 13.687 -36.333 1.00 55.59 83 GLY A O 1
ATOM 636 N N . GLY A 1 84 ? 22.616 15.724 -35.703 1.00 45.62 84 GLY A N 1
ATOM 637 C CA . GLY A 1 84 ? 22.493 16.343 -37.022 1.00 45.62 84 GLY A CA 1
ATOM 638 C C . GLY A 1 84 ? 23.436 17.526 -37.112 1.00 45.62 84 GLY A C 1
ATOM 639 O O . GLY A 1 84 ? 23.521 18.252 -36.096 1.00 45.62 84 GLY A O 1
#

Foldseek 3Di:
DDDPPPPDDQDWDWDWDDPDPDPPTDIDIHHQPKDKDFDDDDPDWDFDADPNHTPDTHDGRRMDTDHDPDDDDDDDDDPPPDDD